Protein AF-A0AB39T7L6-F1 (afdb_monomer_lite)

Radius of gyration: 16.52 Å; chains: 1; bounding box: 40×25×34 Å

Structure (mmCIF, N/CA/C/O backbone):
data_AF-A0AB39T7L6-F1
#
_entry.id   AF-A0AB39T7L6-F1
#
loop_
_atom_site.group_PDB
_atom_site.id
_atom_site.type_symbol
_atom_site.label_atom_id
_atom_site.label_alt_id
_atom_site.label_comp_id
_atom_site.label_asym_id
_atom_site.label_entity_id
_atom_site.label_seq_id
_atom_site.pdbx_PDB_ins_code
_atom_site.Cartn_x
_atom_site.Cartn_y
_atom_site.Cartn_z
_atom_site.occupancy
_atom_site.B_iso_or_equiv
_atom_site.auth_seq_id
_atom_site.auth_comp_id
_atom_site.auth_asym_id
_atom_site.auth_atom_id
_atom_site.pdbx_PDB_model_num
ATOM 1 N N . MET A 1 1 ? 19.619 14.046 1.872 1.00 65.06 1 MET A N 1
ATOM 2 C CA . MET A 1 1 ? 20.218 14.179 0.522 1.00 65.06 1 MET A CA 1
ATOM 3 C C . MET A 1 1 ? 19.083 14.480 -0.437 1.00 65.06 1 MET A C 1
ATOM 5 O O . MET A 1 1 ? 17.992 13.986 -0.191 1.00 65.06 1 MET A O 1
ATOM 9 N N . THR A 1 2 ? 19.292 15.304 -1.460 1.00 70.06 2 THR A N 1
ATOM 10 C CA . THR A 1 2 ? 18.198 15.783 -2.324 1.00 70.06 2 THR A CA 1
ATOM 11 C C . THR A 1 2 ? 18.233 15.049 -3.660 1.00 70.06 2 THR A C 1
ATOM 13 O O . THR A 1 2 ? 19.284 15.009 -4.298 1.00 70.06 2 THR A O 1
ATOM 16 N N . MET A 1 3 ? 17.115 14.443 -4.064 1.00 70.56 3 MET A N 1
ATOM 17 C CA . MET A 1 3 ? 16.964 13.758 -5.351 1.00 70.56 3 MET A CA 1
ATOM 18 C C . MET A 1 3 ? 15.925 14.491 -6.190 1.00 70.56 3 MET A C 1
ATOM 20 O O . MET A 1 3 ? 14.856 14.824 -5.685 1.00 70.56 3 MET A O 1
ATOM 24 N N . ASN A 1 4 ? 16.237 14.712 -7.466 1.00 67.62 4 ASN A N 1
ATOM 25 C CA . ASN A 1 4 ? 15.294 15.305 -8.400 1.00 67.62 4 ASN A CA 1
ATOM 26 C C . ASN A 1 4 ? 14.458 14.199 -9.060 1.00 67.62 4 ASN A C 1
ATOM 28 O O . ASN A 1 4 ? 15.005 13.343 -9.758 1.00 67.62 4 ASN A O 1
ATOM 32 N N . ILE A 1 5 ? 13.147 14.203 -8.823 1.00 69.06 5 ILE A N 1
ATOM 33 C CA . ILE A 1 5 ? 12.193 13.249 -9.397 1.00 69.06 5 ILE A CA 1
ATOM 34 C C . ILE A 1 5 ? 11.154 14.048 -10.175 1.00 69.06 5 ILE A C 1
ATOM 36 O O . ILE A 1 5 ? 10.443 14.866 -9.605 1.00 69.06 5 ILE A O 1
ATOM 40 N N . GLY A 1 6 ? 11.074 13.840 -11.491 1.00 55.22 6 GLY A N 1
ATOM 41 C CA . GLY A 1 6 ? 10.070 14.522 -12.317 1.00 55.22 6 GLY A CA 1
ATOM 42 C C . GLY A 1 6 ? 10.174 16.056 -12.319 1.00 55.22 6 GLY A C 1
ATOM 43 O O . GLY A 1 6 ? 9.192 16.721 -12.628 1.00 55.22 6 GLY A O 1
ATOM 44 N N . GLY A 1 7 ? 11.342 16.621 -11.989 1.00 75.12 7 GLY A N 1
ATOM 45 C CA . GLY A 1 7 ? 11.549 18.067 -11.878 1.00 75.12 7 GLY A CA 1
ATOM 46 C C . GLY A 1 7 ? 11.341 18.638 -10.473 1.00 75.12 7 GLY A C 1
ATOM 47 O O . GLY A 1 7 ? 11.635 19.814 -10.273 1.00 75.12 7 GLY A O 1
ATOM 48 N N . GLU A 1 8 ? 10.909 17.833 -9.501 1.00 63.06 8 GLU A N 1
ATOM 49 C CA . GLU A 1 8 ? 10.790 18.244 -8.101 1.00 63.06 8 GLU A CA 1
ATOM 50 C C . GLU A 1 8 ? 11.982 17.757 -7.274 1.00 63.06 8 GLU A C 1
ATOM 52 O O . GLU A 1 8 ? 12.416 16.609 -7.386 1.00 63.06 8 GLU A O 1
ATOM 57 N N . ASP A 1 9 ? 12.506 18.640 -6.423 1.00 76.38 9 ASP A N 1
ATOM 58 C CA . ASP A 1 9 ? 13.580 18.318 -5.489 1.00 76.38 9 ASP A CA 1
ATOM 59 C C . ASP A 1 9 ? 12.990 17.747 -4.197 1.00 76.38 9 ASP A C 1
ATOM 61 O O . ASP A 1 9 ? 12.423 18.462 -3.370 1.00 76.38 9 ASP A O 1
ATOM 65 N N . CYS A 1 10 ? 13.130 16.438 -4.014 1.00 70.56 10 CYS A N 1
ATOM 66 C CA . CYS A 1 10 ? 12.683 15.744 -2.816 1.00 70.56 10 CYS A CA 1
ATOM 67 C C . CYS A 1 10 ? 13.848 15.572 -1.836 1.00 70.56 10 CYS A C 1
ATOM 69 O O . CYS A 1 10 ? 14.910 15.052 -2.196 1.00 70.56 10 CYS A O 1
ATOM 71 N N . GLU A 1 11 ? 13.651 15.956 -0.572 1.00 78.12 11 GLU A N 1
ATOM 72 C CA . GLU A 1 11 ? 14.574 15.570 0.496 1.00 78.12 11 GLU A CA 1
ATOM 73 C C . GLU A 1 11 ? 14.363 14.105 0.870 1.00 78.12 11 GLU A C 1
ATOM 75 O O . GLU A 1 11 ? 13.310 13.699 1.359 1.00 78.12 11 GLU A O 1
ATOM 80 N N . ILE A 1 12 ? 15.402 13.307 0.649 1.00 75.06 12 ILE A N 1
ATOM 81 C CA . ILE A 1 12 ? 15.401 11.874 0.901 1.00 75.06 12 ILE A CA 1
ATOM 82 C C . ILE A 1 12 ? 16.289 11.568 2.106 1.00 75.06 12 ILE A C 1
ATOM 84 O O . ILE A 1 12 ? 17.418 12.071 2.244 1.00 75.06 12 ILE A O 1
ATOM 88 N N . SER A 1 13 ? 15.756 10.732 2.997 1.00 82.62 13 SER A N 1
ATOM 89 C CA . SER A 1 13 ? 16.481 10.258 4.169 1.00 82.62 13 SER A CA 1
ATOM 90 C C . SER A 1 13 ? 17.653 9.349 3.759 1.00 82.62 13 SER A C 1
ATOM 92 O O . SER A 1 13 ? 17.598 8.679 2.724 1.00 82.62 13 SER A O 1
ATOM 94 N N . PRO A 1 14 ? 18.727 9.279 4.564 1.00 78.56 14 PRO A N 1
ATOM 95 C CA . PRO A 1 14 ? 19.880 8.429 4.258 1.00 78.56 14 PRO A CA 1
ATOM 96 C C . PRO A 1 14 ? 19.531 6.944 4.072 1.00 78.56 14 PRO A C 1
ATOM 98 O O . PRO A 1 14 ? 20.160 6.258 3.272 1.00 78.56 14 PRO A O 1
ATOM 101 N N . GLU A 1 15 ? 18.522 6.445 4.789 1.00 75.12 15 GLU A N 1
ATOM 102 C CA . GLU A 1 15 ? 18.0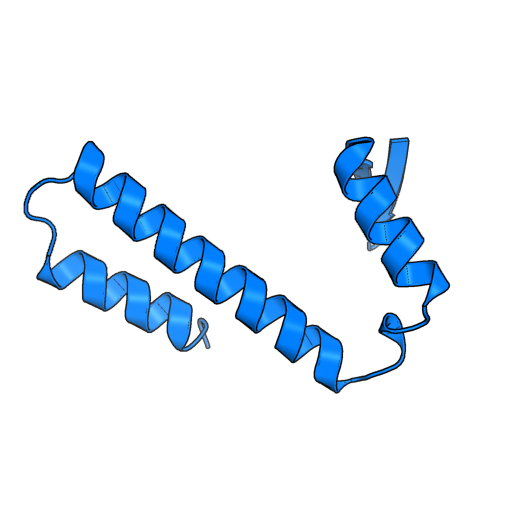79 5.050 4.694 1.00 75.12 15 GLU A CA 1
ATOM 103 C C . GLU A 1 15 ? 17.405 4.750 3.355 1.00 75.12 15 GLU A C 1
ATOM 105 O O . GLU A 1 15 ? 17.714 3.734 2.736 1.00 75.12 15 GLU A O 1
ATOM 110 N N . VAL A 1 16 ? 16.541 5.653 2.879 1.00 71.88 16 VAL A N 1
ATOM 111 C CA . VAL A 1 16 ? 15.882 5.525 1.570 1.00 71.88 16 VAL A CA 1
ATOM 112 C C . VAL A 1 16 ? 16.913 5.632 0.446 1.00 71.88 16 VAL A C 1
ATOM 114 O O . VAL A 1 16 ? 16.858 4.864 -0.512 1.00 71.88 16 VAL A O 1
ATOM 117 N N . TRP A 1 17 ? 17.909 6.511 0.595 1.00 77.56 17 TRP A N 1
ATOM 118 C CA . TRP A 1 17 ? 19.008 6.619 -0.364 1.00 77.56 17 TRP A CA 1
ATOM 119 C C . TRP A 1 17 ? 19.829 5.332 -0.467 1.00 77.56 17 TRP A C 1
ATOM 121 O O . TRP A 1 17 ? 20.161 4.906 -1.565 1.00 77.56 17 TRP A O 1
ATOM 131 N N . ARG A 1 18 ? 20.122 4.675 0.661 1.00 78.12 18 ARG A N 1
ATOM 132 C CA . ARG A 1 18 ? 20.875 3.412 0.665 1.00 78.12 18 ARG A CA 1
ATOM 133 C C . ARG A 1 18 ? 20.143 2.304 -0.093 1.00 78.12 18 ARG A C 1
ATOM 135 O O . ARG A 1 18 ? 20.773 1.588 -0.859 1.00 78.12 18 ARG A O 1
ATOM 142 N N . VAL A 1 19 ? 18.829 2.188 0.105 1.00 74.12 19 VAL A N 1
ATOM 143 C CA . VAL A 1 19 ? 17.999 1.213 -0.622 1.00 74.12 19 VAL A CA 1
ATOM 144 C C . VAL A 1 19 ? 18.005 1.520 -2.119 1.00 74.12 19 VAL A C 1
ATOM 146 O O . VAL A 1 19 ? 18.158 0.611 -2.927 1.00 74.12 19 VAL A O 1
ATOM 149 N N . PHE A 1 20 ? 17.896 2.798 -2.489 1.00 71.25 20 PHE A N 1
ATOM 150 C CA . PHE A 1 20 ? 17.959 3.231 -3.883 1.00 71.25 20 PHE A CA 1
ATOM 151 C C . PHE A 1 20 ? 19.327 2.973 -4.533 1.00 71.25 20 PHE A C 1
ATOM 153 O O . PHE A 1 20 ? 19.380 2.557 -5.683 1.00 71.25 20 PHE A O 1
ATOM 160 N N . ASP A 1 21 ? 20.431 3.204 -3.824 1.00 74.12 21 ASP A N 1
ATOM 161 C CA . ASP A 1 21 ? 21.793 3.031 -4.347 1.00 74.12 21 ASP A CA 1
ATOM 162 C C . ASP A 1 21 ? 22.133 1.550 -4.579 1.00 74.12 21 ASP A C 1
ATOM 164 O O . ASP A 1 21 ? 22.639 1.174 -5.638 1.00 74.12 21 ASP A O 1
ATOM 168 N N . GLU A 1 22 ? 21.760 0.687 -3.631 1.00 75.56 22 GLU A N 1
ATOM 169 C CA . GLU A 1 22 ? 21.885 -0.770 -3.759 1.00 75.56 22 GLU A CA 1
ATOM 170 C C . GLU A 1 22 ? 21.040 -1.294 -4.938 1.00 75.56 22 GLU A C 1
ATOM 172 O O . GLU A 1 22 ? 21.509 -2.088 -5.755 1.00 75.56 22 GLU A O 1
ATOM 177 N N . TRP A 1 23 ? 19.835 -0.741 -5.099 1.00 67.44 23 TRP A N 1
ATOM 178 C CA . TRP A 1 23 ? 18.912 -1.013 -6.202 1.00 67.44 23 TRP A CA 1
ATOM 179 C C . TRP A 1 23 ? 19.410 -0.515 -7.572 1.00 67.44 23 TRP A C 1
ATOM 181 O O . TRP A 1 23 ? 19.292 -1.209 -8.585 1.00 67.44 23 TRP A O 1
ATOM 191 N N . TYR A 1 24 ? 19.999 0.681 -7.629 1.00 64.56 24 TYR A N 1
ATOM 192 C CA . TYR A 1 24 ? 20.550 1.255 -8.856 1.00 64.56 24 TYR A CA 1
ATOM 193 C C . TYR A 1 24 ? 21.810 0.503 -9.309 1.00 64.56 24 TYR A C 1
ATOM 195 O O . TYR A 1 24 ? 22.011 0.287 -10.510 1.00 64.56 24 TYR A O 1
ATOM 203 N N . GLY A 1 25 ? 22.631 0.057 -8.352 1.00 68.44 25 GLY A N 1
ATOM 204 C CA . GLY A 1 25 ? 23.832 -0.741 -8.592 1.00 68.44 25 GLY A CA 1
ATOM 205 C C . GLY A 1 25 ? 23.549 -2.086 -9.266 1.00 68.44 25 GLY A C 1
ATOM 206 O O . GLY A 1 25 ? 24.277 -2.468 -10.184 1.00 68.44 25 GLY A O 1
ATOM 207 N N . ASP A 1 26 ? 22.460 -2.758 -8.885 1.00 75.38 26 ASP A N 1
ATOM 208 C CA . ASP A 1 26 ? 22.069 -4.069 -9.429 1.00 75.38 26 ASP A CA 1
ATOM 209 C C . ASP A 1 26 ? 21.346 -3.989 -10.795 1.00 75.38 26 ASP A C 1
ATOM 211 O O . ASP A 1 26 ? 21.025 -4.995 -11.421 1.00 75.38 26 ASP A O 1
ATOM 215 N N . LYS A 1 27 ? 21.122 -2.779 -11.333 1.00 61.28 27 LYS A N 1
ATOM 216 C CA . LYS A 1 27 ? 20.428 -2.537 -12.620 1.00 61.28 27 LYS A CA 1
ATOM 217 C C . LYS A 1 27 ? 19.019 -3.134 -12.715 1.00 61.28 27 LYS A C 1
ATOM 219 O O . LYS A 1 27 ? 18.467 -3.203 -13.817 1.00 61.28 27 LYS A O 1
ATOM 224 N N . SER A 1 28 ? 18.411 -3.488 -11.588 1.00 58.88 28 SER A N 1
ATOM 225 C CA . SER A 1 28 ? 17.075 -4.079 -11.510 1.00 58.88 28 SER A CA 1
ATOM 226 C C . SER A 1 28 ? 16.014 -3.169 -12.156 1.00 58.88 28 SER A C 1
ATOM 228 O O . SER A 1 28 ? 15.083 -3.661 -12.789 1.00 58.88 28 SER A O 1
ATOM 230 N N . TYR A 1 29 ? 16.240 -1.844 -12.150 1.00 57.06 29 TYR A N 1
ATOM 231 C CA . TYR A 1 29 ? 15.428 -0.818 -12.831 1.00 57.06 29 TYR A CA 1
ATOM 232 C C . TYR A 1 29 ? 15.214 -1.027 -14.345 1.00 57.06 29 TYR A C 1
ATOM 234 O O . TYR A 1 29 ? 14.429 -0.310 -14.962 1.00 57.06 29 TYR A O 1
ATOM 242 N N . ARG A 1 30 ? 15.940 -1.953 -14.985 1.00 59.19 30 ARG A N 1
ATOM 243 C CA . ARG A 1 30 ? 15.834 -2.245 -16.426 1.00 59.19 30 ARG A CA 1
ATOM 244 C C . ARG A 1 30 ? 14.761 -3.275 -16.775 1.00 59.19 30 ARG A C 1
ATOM 246 O O . ARG A 1 30 ? 14.520 -3.494 -17.962 1.00 59.19 30 ARG A O 1
ATOM 253 N N . HIS A 1 31 ? 14.139 -3.908 -15.786 1.00 56.09 31 HIS A N 1
ATOM 254 C CA . HIS A 1 31 ? 13.122 -4.930 -16.002 1.00 56.09 31 HIS A CA 1
ATOM 255 C C . HIS A 1 31 ? 11.721 -4.327 -15.839 1.00 56.09 31 HIS A C 1
ATOM 257 O O . HIS A 1 31 ? 11.396 -3.784 -14.787 1.00 56.09 31 HIS A O 1
ATOM 263 N N . ALA A 1 32 ? 10.896 -4.411 -16.890 1.00 56.25 32 ALA A N 1
ATOM 264 C CA . ALA A 1 32 ? 9.525 -3.882 -16.897 1.00 56.25 32 ALA A CA 1
ATOM 265 C C . ALA A 1 32 ? 8.634 -4.531 -15.820 1.00 56.25 32 ALA A C 1
ATOM 267 O O . ALA A 1 32 ? 7.739 -3.884 -15.286 1.00 56.25 32 ALA A O 1
ATOM 268 N N . ASP A 1 33 ? 8.946 -5.772 -15.449 1.00 62.50 33 ASP A N 1
ATOM 269 C CA . ASP A 1 33 ? 8.229 -6.545 -14.432 1.00 62.50 33 ASP A CA 1
ATOM 270 C C . ASP A 1 33 ? 8.498 -6.030 -13.003 1.00 62.50 33 ASP A C 1
ATOM 272 O O . ASP A 1 33 ? 7.739 -6.300 -12.077 1.00 62.50 33 ASP A O 1
ATOM 276 N N . MET A 1 34 ? 9.544 -5.218 -12.815 1.00 61.09 34 MET A N 1
ATOM 277 C CA . MET A 1 34 ? 9.973 -4.771 -11.493 1.00 61.09 34 MET A CA 1
ATOM 278 C C . MET A 1 34 ? 9.066 -3.697 -10.884 1.00 61.09 34 MET A C 1
ATOM 280 O O . MET A 1 34 ? 8.890 -3.655 -9.669 1.00 61.09 34 MET A O 1
ATOM 284 N N . VAL A 1 35 ? 8.493 -2.809 -11.703 1.00 65.69 35 VAL A N 1
ATOM 285 C CA . VAL A 1 35 ? 7.536 -1.809 -11.196 1.00 65.69 35 VAL A CA 1
ATOM 286 C C . VAL A 1 35 ? 6.320 -2.524 -10.612 1.00 65.69 35 VAL A C 1
ATOM 288 O O . VAL A 1 35 ? 5.891 -2.176 -9.517 1.00 65.69 35 VAL A O 1
ATOM 291 N N . ALA A 1 36 ? 5.859 -3.592 -11.269 1.00 67.31 36 ALA A N 1
ATOM 292 C CA . ALA A 1 36 ? 4.794 -4.442 -10.752 1.00 67.31 36 ALA A CA 1
ATOM 293 C C . ALA A 1 36 ? 5.202 -5.155 -9.447 1.00 67.31 36 ALA A C 1
ATOM 295 O O . ALA A 1 36 ? 4.409 -5.216 -8.511 1.00 67.31 36 ALA A O 1
ATOM 296 N N . GLU A 1 37 ? 6.447 -5.636 -9.333 1.00 71.44 37 GLU A N 1
ATOM 297 C CA . GLU A 1 37 ? 6.955 -6.232 -8.086 1.00 71.44 37 GLU A CA 1
ATOM 298 C C . GLU A 1 37 ? 7.022 -5.221 -6.927 1.00 71.44 37 GLU A C 1
ATOM 300 O O . GLU A 1 37 ? 6.631 -5.532 -5.801 1.00 71.44 37 GLU A O 1
ATOM 305 N N . LEU A 1 38 ? 7.492 -3.997 -7.183 1.00 72.31 38 LEU A N 1
ATOM 306 C CA . LEU A 1 38 ? 7.542 -2.926 -6.183 1.00 72.31 38 LEU A CA 1
ATOM 307 C C . LEU A 1 38 ? 6.140 -2.479 -5.763 1.00 72.31 38 LEU A C 1
ATOM 309 O O . LEU A 1 3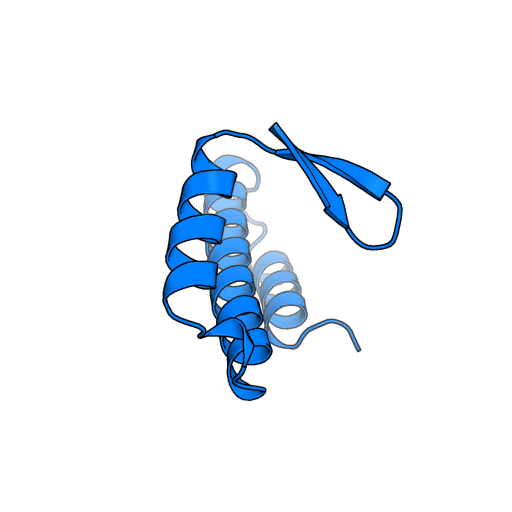8 ? 5.893 -2.302 -4.569 1.00 72.31 38 LEU A O 1
ATOM 313 N N . GLU A 1 39 ? 5.224 -2.321 -6.717 1.00 72.88 39 GLU A N 1
ATOM 314 C CA . GLU A 1 39 ? 3.824 -2.006 -6.440 1.00 72.88 39 GLU A CA 1
ATOM 315 C C . GLU A 1 39 ? 3.172 -3.081 -5.569 1.00 72.88 39 GLU A C 1
ATOM 317 O O . GLU A 1 39 ? 2.519 -2.738 -4.584 1.00 72.88 39 GLU A O 1
ATOM 322 N N . GLU A 1 40 ? 3.413 -4.362 -5.851 1.00 78.38 40 GLU A N 1
ATOM 323 C CA . GLU A 1 40 ? 2.896 -5.478 -5.054 1.00 78.38 40 GLU A CA 1
ATOM 324 C C . GLU A 1 40 ? 3.458 -5.470 -3.621 1.00 78.38 40 GLU A C 1
ATOM 326 O O . GLU A 1 40 ? 2.713 -5.592 -2.644 1.00 78.38 40 GLU A O 1
ATOM 331 N N . VAL A 1 41 ? 4.767 -5.246 -3.458 1.00 79.19 41 VAL A N 1
ATOM 332 C CA . VAL A 1 41 ? 5.401 -5.152 -2.130 1.00 79.19 41 VAL A CA 1
ATOM 333 C C . VAL A 1 41 ? 4.836 -3.978 -1.324 1.00 79.19 41 VAL A C 1
ATOM 335 O O . VAL A 1 41 ? 4.549 -4.123 -0.130 1.00 79.19 41 VAL A O 1
ATOM 338 N N . VAL A 1 42 ? 4.643 -2.819 -1.958 1.00 77.69 42 VAL A N 1
ATOM 339 C CA . VAL A 1 42 ? 4.047 -1.637 -1.317 1.00 77.69 42 VAL A CA 1
ATOM 340 C C . VAL A 1 42 ? 2.588 -1.904 -0.941 1.00 77.69 42 VAL A C 1
ATOM 342 O O . VAL A 1 42 ? 2.198 -1.638 0.197 1.00 77.69 42 VAL A O 1
ATOM 345 N N . ARG A 1 43 ? 1.801 -2.493 -1.845 1.00 79.00 43 ARG A N 1
ATOM 346 C CA . ARG A 1 43 ? 0.391 -2.863 -1.648 1.00 79.00 43 ARG A CA 1
ATOM 347 C C . ARG A 1 43 ? 0.223 -3.787 -0.442 1.00 79.00 43 ARG A C 1
ATOM 349 O O . ARG A 1 43 ? -0.558 -3.493 0.466 1.00 79.00 43 ARG A O 1
ATOM 356 N N . MET A 1 44 ? 1.043 -4.831 -0.352 1.00 82.81 44 MET A N 1
ATOM 357 C CA . MET A 1 44 ? 1.056 -5.757 0.784 1.00 82.81 44 MET A CA 1
ATOM 358 C C . MET A 1 44 ? 1.427 -5.074 2.106 1.00 82.81 44 MET A C 1
ATOM 360 O O . MET A 1 44 ? 0.829 -5.364 3.148 1.00 82.81 44 MET A O 1
ATOM 364 N N . LYS A 1 45 ? 2.381 -4.137 2.082 1.00 83.06 45 LYS A N 1
ATOM 365 C CA . LYS A 1 45 ? 2.780 -3.378 3.273 1.00 83.06 45 LYS A CA 1
ATOM 366 C C . LYS A 1 45 ? 1.666 -2.449 3.763 1.00 83.06 45 LYS A C 1
ATOM 368 O O . LYS A 1 45 ? 1.382 -2.435 4.958 1.00 83.06 45 LYS A O 1
ATOM 373 N N . VAL A 1 46 ? 0.985 -1.751 2.854 1.00 80.56 46 VAL A N 1
ATOM 374 C CA . VAL A 1 46 ? -0.161 -0.884 3.179 1.00 80.56 46 VAL A CA 1
ATOM 375 C C . VAL A 1 46 ? -1.301 -1.686 3.812 1.00 80.56 46 VAL A C 1
ATOM 377 O O . VAL A 1 46 ? -1.864 -1.259 4.820 1.00 80.56 46 VAL A O 1
ATOM 380 N N . VAL A 1 47 ? -1.610 -2.877 3.289 1.00 85.06 47 VAL A N 1
ATOM 381 C CA . VAL A 1 47 ? -2.619 -3.776 3.879 1.00 85.06 47 VAL A CA 1
ATOM 382 C C . VAL A 1 47 ? -2.243 -4.188 5.307 1.00 85.06 47 VAL A C 1
ATOM 384 O O . VAL A 1 47 ? -3.095 -4.188 6.200 1.00 85.06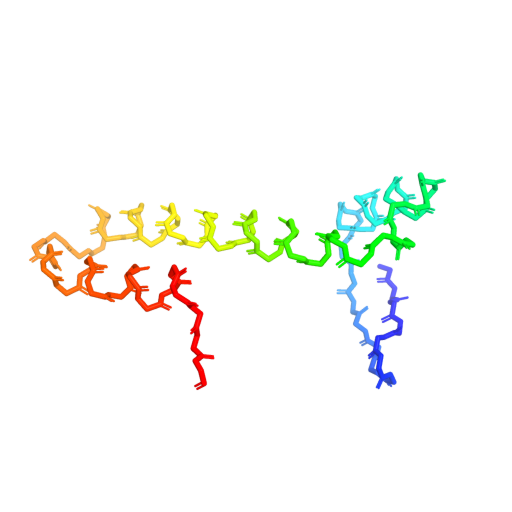 47 VAL A O 1
ATOM 387 N N . ALA A 1 48 ? -0.974 -4.523 5.551 1.00 83.75 48 ALA A N 1
ATOM 388 C CA . ALA A 1 48 ? -0.501 -4.873 6.889 1.00 83.75 48 ALA A CA 1
ATOM 389 C C . ALA A 1 48 ? -0.632 -3.695 7.872 1.00 83.75 48 ALA A C 1
ATOM 391 O O . ALA A 1 48 ? -1.129 -3.875 8.988 1.00 83.75 48 ALA A O 1
ATOM 392 N N . ASP A 1 49 ? -0.260 -2.489 7.440 1.00 82.69 49 ASP A N 1
ATOM 393 C CA . ASP A 1 49 ? -0.351 -1.274 8.251 1.00 82.69 49 ASP A CA 1
ATOM 394 C C . ASP A 1 49 ? -1.813 -0.902 8.557 1.00 82.69 49 ASP A C 1
ATOM 396 O O . ASP A 1 49 ? -2.136 -0.545 9.694 1.00 82.69 49 ASP A O 1
ATOM 400 N N . LEU A 1 50 ? -2.725 -1.061 7.590 1.00 83.81 50 LEU A N 1
ATOM 401 C CA . LEU A 1 50 ? -4.167 -0.871 7.785 1.00 83.81 50 LEU A CA 1
ATOM 402 C C . LEU A 1 50 ? -4.731 -1.824 8.839 1.00 83.81 50 LEU A C 1
ATOM 404 O O . LEU A 1 50 ? -5.464 -1.391 9.729 1.00 83.81 50 LEU A O 1
ATOM 408 N N . ARG A 1 51 ? -4.357 -3.107 8.790 1.00 85.00 51 ARG A N 1
ATOM 409 C CA . ARG A 1 51 ? -4.781 -4.096 9.794 1.00 85.00 51 ARG A CA 1
ATOM 410 C C . ARG A 1 51 ? -4.251 -3.761 11.183 1.00 85.00 51 ARG A C 1
ATOM 412 O O . ARG A 1 51 ? -5.011 -3.806 12.150 1.00 85.00 51 ARG A O 1
ATOM 419 N N . ALA A 1 52 ? -2.978 -3.385 11.289 1.00 85.38 52 ALA A N 1
ATOM 420 C CA . ALA A 1 52 ? -2.379 -2.975 12.557 1.00 85.38 52 ALA A CA 1
ATOM 421 C C . ALA A 1 52 ? -3.067 -1.726 13.133 1.00 85.38 52 ALA A C 1
ATOM 423 O O . ALA A 1 52 ? -3.371 -1.672 14.328 1.00 85.38 52 ALA A O 1
ATOM 424 N N . LYS A 1 53 ? -3.368 -0.742 12.277 1.00 80.94 53 LYS A N 1
ATOM 425 C CA . LYS A 1 53 ? -4.094 0.471 12.656 1.00 80.94 53 LYS A CA 1
ATOM 426 C C . LYS A 1 53 ? -5.518 0.165 13.105 1.00 80.94 53 LYS A C 1
ATOM 428 O O . LYS A 1 53 ? -5.928 0.646 14.154 1.00 80.94 53 LYS A O 1
ATOM 433 N N . ALA A 1 54 ? -6.251 -0.664 12.367 1.00 85.12 54 ALA A N 1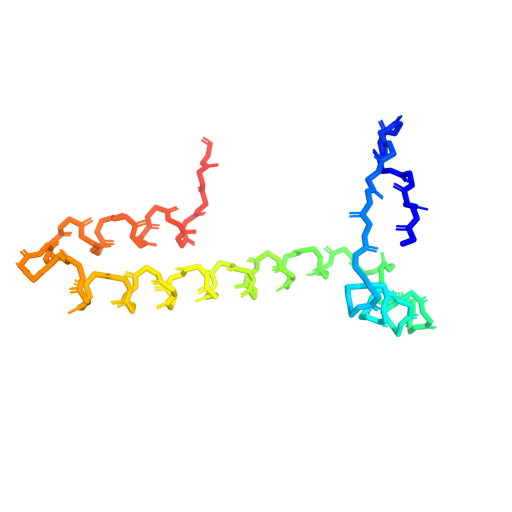
ATOM 434 C CA . A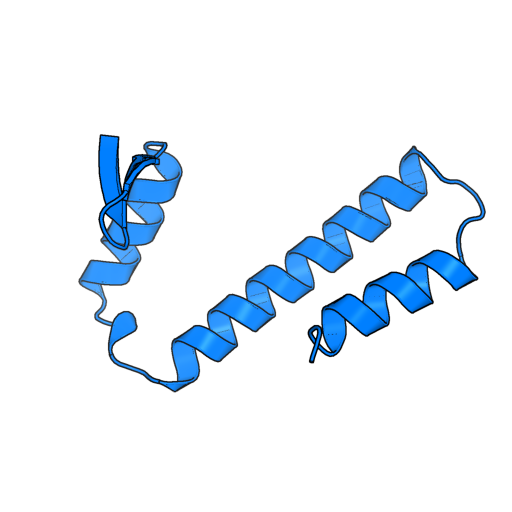LA A 1 54 ? -7.618 -1.038 12.711 1.00 85.12 54 ALA A CA 1
ATOM 435 C C . ALA A 1 54 ? -7.699 -1.794 14.045 1.00 85.12 54 ALA A C 1
ATOM 437 O O . ALA A 1 54 ? -8.563 -1.495 14.865 1.00 85.12 54 ALA A O 1
ATOM 438 N N . ALA A 1 55 ? -6.763 -2.713 14.303 1.00 83.56 55 ALA A N 1
ATOM 439 C CA . ALA A 1 55 ? -6.684 -3.433 15.573 1.00 83.56 55 ALA A CA 1
ATOM 440 C C . ALA A 1 55 ? -6.447 -2.501 16.776 1.00 83.56 55 ALA A C 1
ATOM 442 O O . ALA A 1 55 ? -6.907 -2.791 17.880 1.00 83.56 55 ALA A O 1
ATOM 443 N N . LYS A 1 56 ? -5.734 -1.389 16.566 1.00 82.50 56 LYS A N 1
ATOM 444 C CA . LYS A 1 56 ? -5.398 -0.414 17.608 1.00 82.50 56 LYS A CA 1
ATOM 445 C C . LYS A 1 56 ? -6.472 0.661 17.793 1.00 82.50 56 LYS A C 1
ATOM 447 O O . LYS A 1 56 ? -6.847 0.959 18.924 1.00 82.50 56 LYS A O 1
ATOM 452 N N . ASP A 1 57 ? -6.926 1.251 16.692 1.00 83.62 57 ASP A N 1
ATOM 453 C CA . ASP A 1 57 ? -7.688 2.501 16.685 1.00 83.62 57 ASP A CA 1
ATOM 454 C C . ASP A 1 57 ? -9.182 2.282 16.372 1.00 83.62 57 ASP A C 1
ATOM 456 O O . ASP A 1 57 ? -10.008 3.107 16.762 1.00 83.62 57 ASP A O 1
ATOM 460 N N . TRP A 1 58 ? -9.552 1.188 15.688 1.00 82.12 58 TRP A N 1
ATOM 461 C CA . TRP A 1 58 ? -10.912 0.950 15.173 1.00 82.12 58 TRP A CA 1
ATOM 462 C C . TRP A 1 58 ? -11.470 -0.443 15.518 1.00 82.12 58 TRP A C 1
ATOM 464 O O . TRP A 1 58 ? -11.832 -1.212 14.620 1.00 82.12 58 TRP A O 1
ATOM 474 N N . PRO A 1 59 ? -11.590 -0.802 16.807 1.00 73.06 59 PRO A N 1
ATOM 475 C CA . PRO A 1 59 ? -12.184 -2.080 17.184 1.00 73.06 59 PRO A CA 1
ATOM 476 C C . PRO A 1 59 ? -13.635 -2.162 16.674 1.00 73.06 59 PRO A C 1
ATOM 478 O O . PRO A 1 59 ? -14.504 -1.421 17.126 1.00 73.06 59 PRO A O 1
ATOM 481 N N . GLY A 1 60 ? -13.892 -3.056 15.710 1.00 77.75 60 GLY A N 1
ATOM 482 C CA . GLY A 1 60 ? -15.222 -3.294 15.128 1.00 77.75 60 GLY A CA 1
ATOM 483 C C . GLY A 1 60 ? -15.395 -2.910 13.654 1.00 77.75 60 GLY A C 1
ATOM 484 O O . GLY A 1 60 ? -16.452 -3.181 13.093 1.00 77.75 60 GLY A O 1
ATOM 485 N N . ILE A 1 61 ? -14.373 -2.359 12.990 1.00 82.50 61 ILE A N 1
ATOM 486 C CA . ILE A 1 61 ? -14.447 -1.946 11.571 1.00 82.50 61 ILE A CA 1
ATOM 487 C C . ILE A 1 61 ? -14.485 -3.113 10.555 1.00 82.50 61 ILE A C 1
ATOM 489 O O . ILE A 1 61 ? -14.429 -2.879 9.357 1.00 82.50 61 ILE A O 1
ATOM 493 N N . GLY A 1 62 ? -14.593 -4.365 11.014 1.00 77.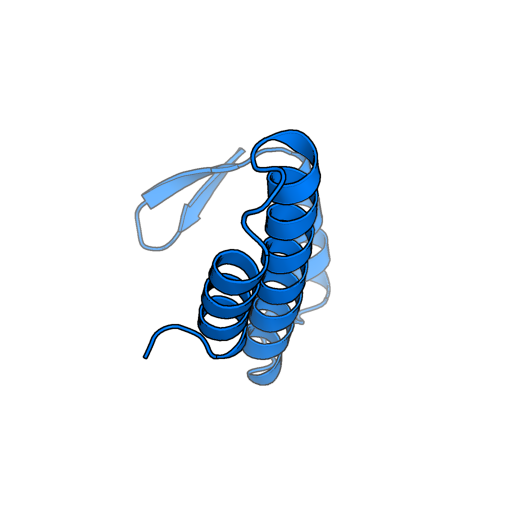50 62 GLY A N 1
ATOM 494 C CA . GLY A 1 62 ? -14.313 -5.596 10.258 1.00 77.50 62 GLY A CA 1
ATOM 495 C C . GLY A 1 62 ? -14.688 -5.588 8.770 1.00 77.50 62 GLY A C 1
ATOM 496 O O . GLY A 1 62 ? -13.798 -5.677 7.936 1.00 77.50 62 GLY A O 1
ATOM 497 N N . VAL A 1 63 ? -15.976 -5.452 8.434 1.00 79.19 63 VAL A N 1
ATOM 498 C CA . VAL A 1 63 ? -16.445 -5.506 7.030 1.00 79.19 63 VAL A CA 1
ATOM 499 C C . VAL A 1 63 ? -15.889 -4.346 6.193 1.00 79.19 63 VAL A C 1
ATOM 501 O O . VAL A 1 63 ? -15.338 -4.572 5.126 1.00 79.19 63 VAL A O 1
ATOM 504 N N . LEU A 1 64 ? -15.936 -3.121 6.724 1.00 84.94 64 LEU A N 1
ATOM 505 C CA . LEU A 1 64 ? -15.406 -1.921 6.063 1.00 84.94 64 LEU A CA 1
ATOM 506 C C . LEU A 1 64 ? -13.887 -1.977 5.845 1.00 84.94 64 LEU A C 1
ATOM 508 O O . LEU A 1 64 ? -13.381 -1.417 4.879 1.00 84.94 64 LEU A O 1
ATOM 512 N N . LEU A 1 65 ? -13.144 -2.621 6.748 1.00 85.56 65 LEU A N 1
ATOM 513 C CA . LEU A 1 65 ? -11.700 -2.793 6.598 1.00 85.56 65 LEU A CA 1
ATOM 514 C C . LEU A 1 65 ? -11.362 -3.739 5.450 1.00 85.56 65 LEU A C 1
ATOM 516 O O . LEU A 1 65 ? -10.427 -3.453 4.707 1.00 85.56 65 LEU A O 1
ATOM 520 N N . GLU A 1 66 ? -12.096 -4.841 5.310 1.00 86.75 66 GLU A N 1
ATOM 521 C CA . GLU A 1 66 ? -11.867 -5.773 4.205 1.00 86.75 66 GLU A CA 1
ATOM 522 C C . GLU A 1 66 ? -12.237 -5.129 2.859 1.00 86.75 66 GLU A C 1
ATOM 524 O O . GLU A 1 66 ? -11.445 -5.235 1.928 1.00 86.75 66 GLU A O 1
ATOM 529 N N . ASP A 1 67 ? -13.310 -4.328 2.790 1.00 86.06 67 ASP A N 1
ATOM 530 C CA . ASP A 1 67 ? -13.648 -3.548 1.585 1.00 86.06 67 ASP A CA 1
ATOM 531 C C . ASP A 1 67 ? -12.513 -2.578 1.182 1.00 86.06 67 ASP A C 1
ATOM 533 O O . ASP A 1 67 ? -12.148 -2.473 0.012 1.00 86.06 67 ASP A O 1
ATOM 537 N N . ILE A 1 68 ? -11.907 -1.877 2.151 1.00 83.44 68 ILE A N 1
ATOM 538 C CA . ILE A 1 68 ? -10.770 -0.970 1.900 1.00 83.44 68 ILE A CA 1
ATOM 539 C C . ILE A 1 68 ? -9.530 -1.752 1.449 1.00 83.44 68 ILE A C 1
ATOM 541 O O . ILE A 1 68 ? -8.809 -1.311 0.554 1.00 83.44 68 ILE A O 1
ATOM 545 N N . ILE A 1 69 ? -9.258 -2.898 2.077 1.00 87.31 69 ILE A N 1
ATOM 546 C CA . ILE A 1 69 ? -8.127 -3.759 1.723 1.00 87.31 69 ILE A CA 1
ATOM 547 C C . ILE A 1 69 ? -8.277 -4.281 0.296 1.00 87.31 69 ILE A C 1
ATOM 549 O O . ILE A 1 69 ? -7.282 -4.316 -0.423 1.00 87.31 69 ILE A O 1
ATOM 553 N N . ASP A 1 70 ? -9.480 -4.664 -0.121 1.00 85.31 70 ASP A N 1
ATOM 554 C CA . ASP A 1 70 ? -9.714 -5.191 -1.463 1.00 85.31 70 ASP A CA 1
ATOM 555 C C . ASP A 1 70 ? -9.558 -4.103 -2.537 1.00 85.31 70 ASP A C 1
ATOM 557 O O . ASP A 1 70 ? -8.877 -4.338 -3.530 1.00 85.31 70 ASP A O 1
ATOM 561 N N . ILE A 1 71 ? -9.994 -2.863 -2.281 1.00 83.88 71 ILE A N 1
ATOM 562 C CA . ILE A 1 71 ? -9.693 -1.719 -3.169 1.00 83.88 71 ILE A CA 1
ATOM 563 C C . ILE A 1 71 ? -8.176 -1.497 -3.306 1.00 83.88 71 ILE A C 1
ATOM 565 O O . ILE A 1 71 ? -7.669 -1.243 -4.398 1.00 83.88 71 ILE A O 1
ATOM 569 N N . VAL A 1 72 ? -7.427 -1.598 -2.202 1.00 80.50 72 VAL A N 1
ATOM 570 C CA . VAL A 1 72 ? -5.959 -1.480 -2.231 1.00 80.50 72 VAL A CA 1
ATOM 571 C C . VAL A 1 72 ? -5.335 -2.641 -3.011 1.00 80.50 72 VAL A C 1
ATOM 573 O O . VAL A 1 72 ? -4.386 -2.420 -3.759 1.00 80.50 72 VAL A O 1
ATOM 576 N N . LYS A 1 73 ? -5.865 -3.861 -2.858 1.00 79.19 73 LYS A N 1
ATOM 577 C CA . LYS A 1 73 ? -5.392 -5.064 -3.554 1.00 79.19 73 LYS A CA 1
ATOM 578 C C . LYS A 1 73 ? -5.684 -5.078 -5.043 1.00 79.19 73 LYS A C 1
ATOM 580 O O . LYS A 1 73 ? -4.899 -5.687 -5.759 1.00 79.19 73 LYS A O 1
ATOM 585 N N . ASP A 1 74 ? -6.762 -4.452 -5.488 1.00 79.38 74 ASP A N 1
ATOM 586 C CA . ASP A 1 74 ? -7.109 -4.379 -6.908 1.00 79.38 74 ASP A CA 1
ATOM 587 C C . ASP A 1 74 ? -6.370 -3.212 -7.579 1.00 79.38 74 ASP A C 1
ATOM 589 O O . ASP A 1 74 ? -5.889 -3.334 -8.705 1.00 79.38 74 ASP A O 1
ATOM 593 N N . GLY A 1 75 ? -6.075 -2.152 -6.819 1.00 59.97 75 GLY A N 1
ATOM 594 C CA . GLY A 1 75 ? -5.502 -0.919 -7.345 1.00 59.97 75 GLY A CA 1
ATOM 595 C C . GLY A 1 75 ? -6.616 -0.073 -7.950 1.00 59.97 75 GLY A C 1
ATOM 596 O O . GLY A 1 75 ? -7.429 -0.570 -8.719 1.00 59.97 75 GLY A O 1
ATOM 597 N N . ALA A 1 76 ? -6.695 1.197 -7.558 1.00 54.12 76 ALA A N 1
ATOM 598 C CA . ALA A 1 76 ? -7.731 2.090 -8.064 1.00 54.12 76 ALA A CA 1
ATOM 599 C C . ALA A 1 76 ? -7.581 2.261 -9.588 1.00 54.12 76 ALA A C 1
ATOM 601 O O . ALA A 1 76 ? -6.576 2.818 -10.033 1.00 54.12 76 ALA A O 1
ATOM 602 N N . GLU A 1 77 ? -8.555 1.753 -10.351 1.00 49.28 77 GLU A N 1
ATOM 603 C CA . GLU A 1 77 ? -8.722 2.032 -11.788 1.00 49.28 77 GLU A CA 1
ATOM 604 C C . GLU A 1 77 ? -8.982 3.521 -12.063 1.00 49.28 77 GLU A C 1
ATOM 606 O O . GLU A 1 77 ? -9.715 4.169 -11.273 1.00 49.28 77 GLU A O 1
#

Sequence (77 aa):
MTMNIGGEDCEISPEVWRVFDEWYGDKSYRHADMVAELEEVVRMKVVADLRAKAAKDWPGIGVLLEDIIDIVKDGAE

Foldseek 3Di:
DWDQDPNDTDDDDPVRVVVVVVVVVVVVVVDPCVVVVVLVVVLVVVLVVLVVCCVPPPPPCVVVSVVVNVCSVVDPD

Organism: NCBI:txid3238633

pLDDT: mean 74.45, std 9.42, range [49.28, 87.31]

Secondary structure (DSSP, 8-state):
-EEEETTEEEE--HHHHHHHHHHHHTTGGG-THHHHHHHHHHHHHHHHHHHHHHHHH-TT-HHHHHHHHHHHHH---